Protein AF-A0A9D9KZ74-F1 (afdb_monomer_lite)

Sequence (166 aa):
MYVDGLGNIGAGKYTPAQKIPKTVAETMAKQSEILAQSRLTYDEKRGIIETEMIGRSVGAKAKNYDVLNPKTRELVHLVEGSRIEKPKNSIMAGKGRERQIDCLDWLVDKYGGTPSEWQKVKGFGYVLDEYGEERRVELHWYENPEVGKVEMKIKERNGEIYIDDD

Structure (mmCIF, N/CA/C/O backbone):
data_AF-A0A9D9KZ74-F1
#
_entry.id   AF-A0A9D9KZ74-F1
#
loop_
_atom_site.group_PDB
_atom_site.id
_atom_site.type_symbol
_atom_site.label_atom_id
_atom_site.label_alt_id
_atom_site.label_comp_id
_atom_site.label_asym_id
_atom_site.label_entity_id
_atom_site.label_seq_id
_atom_site.pdbx_PDB_ins_code
_atom_site.Cartn_x
_atom_site.Cartn_y
_atom_site.Cartn_z
_atom_site.occupancy
_atom_site.B_iso_or_equiv
_atom_site.auth_seq_id
_atom_site.auth_comp_id
_atom_site.auth_asym_id
_atom_site.auth_atom_id
_atom_site.pdbx_PDB_model_num
ATOM 1 N N . MET A 1 1 ? 84.831 57.732 -1.399 1.00 40.25 1 MET A N 1
ATOM 2 C CA . MET A 1 1 ? 83.685 58.584 -1.768 1.00 40.25 1 MET A CA 1
ATOM 3 C C . MET A 1 1 ? 82.441 57.853 -1.281 1.00 40.25 1 MET A C 1
ATOM 5 O O . MET A 1 1 ? 82.248 56.714 -1.682 1.00 40.25 1 MET A O 1
ATOM 9 N N . TYR A 1 2 ? 81.721 58.431 -0.317 1.00 40.44 2 TYR A N 1
ATOM 10 C CA . TYR A 1 2 ? 80.382 57.989 0.098 1.00 40.44 2 TYR A CA 1
ATOM 11 C C . TYR A 1 2 ? 79.406 58.159 -1.078 1.00 40.44 2 TYR A C 1
ATOM 13 O O . TYR A 1 2 ? 79.554 59.150 -1.790 1.00 40.44 2 TYR A O 1
ATOM 21 N N . VAL A 1 3 ? 78.463 57.229 -1.289 1.00 42.97 3 VAL A N 1
ATOM 22 C CA . VAL A 1 3 ? 77.016 57.373 -0.980 1.00 42.97 3 VAL A CA 1
ATOM 23 C C . VAL A 1 3 ? 76.212 56.141 -1.448 1.00 42.97 3 VAL A C 1
ATOM 25 O O . VAL A 1 3 ? 76.271 55.737 -2.603 1.00 42.97 3 VAL A O 1
ATOM 28 N N . ASP A 1 4 ? 75.521 55.532 -0.485 1.00 42.38 4 ASP A N 1
ATOM 29 C CA . ASP A 1 4 ? 74.102 55.149 -0.412 1.00 42.38 4 ASP A CA 1
ATOM 30 C C . ASP A 1 4 ? 73.342 54.586 -1.629 1.00 42.38 4 ASP A C 1
ATOM 32 O O . ASP A 1 4 ? 73.152 55.229 -2.658 1.00 42.38 4 ASP A O 1
ATOM 36 N N . GLY A 1 5 ? 72.735 53.416 -1.400 1.00 39.69 5 GLY A N 1
ATOM 37 C CA . GLY A 1 5 ? 71.664 52.842 -2.213 1.00 39.69 5 GLY A CA 1
ATOM 38 C C . GLY A 1 5 ? 70.900 51.766 -1.438 1.00 39.69 5 GLY A C 1
ATOM 39 O O . GLY A 1 5 ? 71.131 50.575 -1.622 1.00 39.69 5 GLY A O 1
ATOM 40 N N . LEU A 1 6 ? 70.014 52.192 -0.533 1.00 44.25 6 LEU A N 1
ATOM 41 C CA . LEU A 1 6 ? 69.058 51.332 0.167 1.00 44.25 6 LEU A CA 1
ATOM 42 C C . LEU A 1 6 ? 67.946 50.873 -0.790 1.00 44.25 6 LEU A C 1
ATOM 44 O O . LEU A 1 6 ? 67.210 51.693 -1.330 1.00 44.25 6 LEU A O 1
ATOM 48 N N . GLY A 1 7 ? 67.763 49.559 -0.907 1.00 34.88 7 GLY A N 1
ATOM 49 C CA . GLY A 1 7 ? 66.567 48.924 -1.463 1.00 34.88 7 GLY A CA 1
ATOM 50 C C . GLY A 1 7 ? 66.221 47.704 -0.619 1.00 34.88 7 GLY A C 1
ATOM 51 O O . GLY A 1 7 ? 66.666 46.598 -0.908 1.00 34.88 7 GLY A O 1
ATOM 52 N N . ASN A 1 8 ? 65.517 47.931 0.490 1.00 43.69 8 ASN A N 1
ATOM 53 C CA . ASN A 1 8 ? 65.221 46.914 1.492 1.00 43.69 8 ASN A CA 1
ATOM 54 C C . ASN A 1 8 ? 64.173 45.907 0.981 1.00 43.69 8 ASN A C 1
ATOM 56 O O . ASN A 1 8 ? 63.158 46.259 0.383 1.00 43.69 8 ASN A O 1
ATOM 60 N N . ILE A 1 9 ? 64.462 44.643 1.253 1.00 44.38 9 ILE A N 1
ATOM 61 C CA . ILE A 1 9 ? 63.765 43.421 0.861 1.00 44.38 9 ILE A CA 1
ATOM 62 C C . ILE A 1 9 ? 62.427 43.263 1.602 1.00 44.38 9 ILE A C 1
ATOM 64 O O . ILE A 1 9 ? 62.359 42.764 2.722 1.00 44.38 9 ILE A O 1
ATOM 68 N N . GLY A 1 10 ? 61.325 43.640 0.957 1.00 40.78 10 GLY A N 1
ATOM 69 C CA . GLY A 1 10 ? 59.976 43.297 1.411 1.00 40.78 10 GLY A CA 1
ATOM 70 C C . GLY A 1 10 ? 59.597 41.867 1.021 1.00 40.78 10 GLY A C 1
ATOM 71 O O . GLY A 1 10 ? 58.842 41.669 0.074 1.00 40.78 10 GLY A O 1
ATOM 72 N N . ALA A 1 11 ? 60.104 40.857 1.733 1.00 46.00 11 ALA A N 1
ATOM 73 C CA . ALA A 1 11 ? 59.635 39.477 1.599 1.00 46.00 11 ALA A CA 1
ATOM 74 C C . ALA A 1 11 ? 58.250 39.324 2.255 1.00 46.00 11 ALA A C 1
ATOM 76 O O . ALA A 1 11 ? 58.117 38.859 3.389 1.00 46.00 11 ALA A O 1
ATOM 77 N N . GLY A 1 12 ? 57.200 39.733 1.541 1.00 42.28 12 GLY A N 1
ATOM 78 C CA . GLY A 1 12 ? 55.828 39.372 1.877 1.00 42.28 12 GLY A CA 1
ATOM 79 C C . GLY A 1 12 ? 55.672 37.856 1.779 1.00 42.28 12 GLY A C 1
ATOM 80 O O . GLY A 1 12 ? 55.642 37.299 0.685 1.00 42.28 12 GLY A O 1
ATOM 81 N N . LYS A 1 13 ? 55.603 37.171 2.925 1.00 48.44 13 LYS A N 1
ATOM 82 C CA . LYS A 1 13 ? 55.282 35.742 2.989 1.00 48.44 13 LYS A CA 1
ATOM 83 C C . LYS A 1 13 ? 53.843 35.550 2.519 1.00 48.44 13 LYS A C 1
ATOM 85 O O . LYS A 1 13 ? 52.906 35.676 3.303 1.00 48.44 13 LYS A O 1
ATOM 90 N N . TYR A 1 14 ? 53.669 35.242 1.239 1.00 40.41 14 TYR A N 1
ATOM 91 C CA . TYR A 1 14 ? 52.427 34.675 0.738 1.00 40.41 14 TYR A CA 1
ATOM 92 C C . TYR A 1 14 ? 52.256 33.313 1.421 1.00 40.41 14 TYR A C 1
ATOM 94 O O . TYR A 1 14 ? 52.985 32.367 1.128 1.00 40.41 14 TYR A O 1
ATOM 102 N N . THR A 1 15 ? 51.348 33.220 2.390 1.00 48.94 15 THR A N 1
ATOM 103 C CA . THR A 1 15 ? 50.860 31.930 2.878 1.00 48.94 15 THR A CA 1
ATOM 104 C C . THR A 1 15 ? 49.620 31.612 2.054 1.00 48.94 15 THR A C 1
ATOM 106 O O . THR A 1 15 ? 48.593 32.267 2.234 1.00 48.94 15 THR A O 1
ATOM 109 N N . PRO A 1 16 ? 49.671 30.667 1.098 1.00 44.41 16 PRO A N 1
ATOM 110 C CA . PRO A 1 16 ? 48.438 30.203 0.498 1.00 44.41 16 PRO A CA 1
ATOM 111 C C . PRO A 1 16 ? 47.661 29.506 1.613 1.00 44.41 16 PRO A C 1
ATOM 113 O O . PRO A 1 16 ? 48.159 28.551 2.210 1.00 44.41 16 PRO A O 1
ATOM 116 N N . ALA A 1 17 ? 46.464 30.007 1.924 1.00 47.94 17 ALA A N 1
ATOM 117 C CA . ALA A 1 17 ? 45.515 29.285 2.754 1.00 47.94 17 ALA A CA 1
ATOM 118 C C . ALA A 1 17 ? 45.325 27.906 2.114 1.00 47.94 17 ALA A C 1
ATOM 120 O O . ALA A 1 17 ? 44.705 27.778 1.056 1.00 47.94 17 ALA A O 1
ATOM 121 N N . GLN A 1 18 ? 45.939 26.884 2.710 1.00 44.72 18 GLN A N 1
ATOM 122 C CA . GLN A 1 18 ? 45.782 25.507 2.280 1.00 44.72 18 GLN A CA 1
ATOM 123 C C . GLN A 1 18 ? 44.298 25.184 2.437 1.00 44.72 18 GLN A C 1
ATOM 125 O O . GLN A 1 18 ? 43.803 25.028 3.552 1.00 44.72 18 GLN A O 1
ATOM 130 N N . LYS A 1 19 ? 43.557 25.126 1.325 1.00 57.34 19 LYS A N 1
ATOM 131 C CA . LYS A 1 19 ? 42.252 24.466 1.316 1.00 57.34 19 LYS A CA 1
ATOM 132 C C . LYS A 1 19 ? 42.525 23.011 1.673 1.00 57.34 19 LYS A C 1
ATOM 134 O O . LYS A 1 19 ? 42.969 22.244 0.826 1.00 57.34 19 LYS A O 1
ATOM 139 N N . ILE A 1 20 ? 42.312 22.671 2.940 1.00 50.72 20 ILE A N 1
ATOM 140 C CA . ILE A 1 20 ? 42.375 21.300 3.433 1.00 50.72 20 ILE A CA 1
ATOM 141 C C . ILE A 1 20 ? 41.400 20.486 2.567 1.00 50.72 20 ILE A C 1
ATOM 143 O O . ILE A 1 20 ? 40.214 20.840 2.515 1.00 50.72 20 ILE A O 1
ATOM 147 N N . PRO A 1 21 ? 41.856 19.457 1.830 1.00 53.81 21 PRO A N 1
ATOM 148 C CA . PRO A 1 21 ? 40.940 18.593 1.108 1.00 53.81 21 PRO A CA 1
ATOM 149 C C . PRO A 1 21 ? 40.074 17.882 2.147 1.00 53.81 21 PRO A C 1
ATOM 151 O O . PRO A 1 21 ? 40.595 17.222 3.045 1.00 53.81 21 PRO A O 1
ATOM 154 N N . LYS A 1 22 ? 38.751 18.053 2.048 1.00 61.53 22 LYS A N 1
ATOM 155 C CA . LYS A 1 22 ? 37.804 17.281 2.859 1.00 61.53 22 LYS A CA 1
ATOM 156 C C . LYS A 1 22 ? 38.122 15.805 2.645 1.00 61.53 22 LYS A C 1
ATOM 158 O O . LYS A 1 22 ? 38.277 15.367 1.504 1.00 61.53 22 LYS A O 1
ATOM 163 N N . THR A 1 23 ? 38.239 15.053 3.728 1.00 75.50 23 THR A N 1
ATOM 164 C CA . THR A 1 23 ? 38.461 13.610 3.652 1.00 75.50 23 THR A CA 1
ATOM 165 C C . THR A 1 23 ? 37.293 12.943 2.914 1.00 75.50 23 THR A C 1
ATOM 167 O O . THR A 1 23 ? 36.182 13.483 2.836 1.00 75.50 23 THR A O 1
ATOM 170 N N . VAL A 1 24 ? 37.524 11.756 2.348 1.00 72.50 24 VAL A N 1
ATOM 171 C CA . VAL A 1 24 ? 36.474 10.996 1.644 1.00 72.50 24 VAL A CA 1
ATOM 172 C C . VAL A 1 24 ? 35.243 10.770 2.531 1.00 72.50 24 VAL A C 1
ATOM 174 O O . VAL A 1 24 ? 34.119 10.935 2.066 1.00 72.50 24 VAL A O 1
ATOM 177 N N . ALA A 1 25 ? 35.446 10.525 3.829 1.00 68.50 25 ALA A N 1
ATOM 178 C CA . ALA A 1 25 ? 34.373 10.349 4.804 1.00 68.50 25 ALA A CA 1
ATOM 179 C C . ALA A 1 25 ? 33.535 11.626 5.000 1.00 68.50 25 ALA A C 1
ATOM 181 O O . ALA A 1 25 ? 32.308 11.569 4.975 1.00 68.50 25 ALA A O 1
ATOM 182 N N . GLU A 1 26 ? 34.173 12.793 5.121 1.00 73.00 26 GLU A N 1
ATOM 183 C CA . GLU A 1 26 ? 33.473 14.082 5.248 1.00 73.00 26 GLU A CA 1
ATOM 184 C C . GLU A 1 26 ? 32.706 14.459 3.977 1.00 73.00 26 GLU A C 1
ATOM 186 O O . GLU A 1 26 ? 31.688 15.152 4.035 1.00 73.00 26 GLU A O 1
ATOM 191 N N . THR A 1 27 ? 33.196 14.020 2.817 1.00 73.12 27 THR A N 1
ATOM 192 C CA . THR A 1 27 ? 32.527 14.245 1.532 1.00 73.12 27 THR A CA 1
ATOM 193 C C . THR A 1 27 ? 31.299 13.347 1.398 1.00 73.12 27 THR A C 1
ATOM 195 O O . THR A 1 27 ? 30.231 13.840 1.042 1.00 73.12 27 THR A O 1
ATOM 198 N N . MET A 1 28 ? 31.411 12.067 1.770 1.00 69.88 28 MET A N 1
ATOM 199 C CA . MET A 1 28 ? 30.282 11.130 1.793 1.00 69.88 28 MET A CA 1
ATOM 200 C C . MET A 1 28 ? 29.207 11.542 2.803 1.00 69.88 28 MET A C 1
ATOM 202 O O . MET A 1 28 ? 28.026 11.480 2.477 1.00 69.88 28 MET A O 1
ATOM 206 N N . ALA A 1 29 ? 29.599 12.014 3.992 1.00 77.94 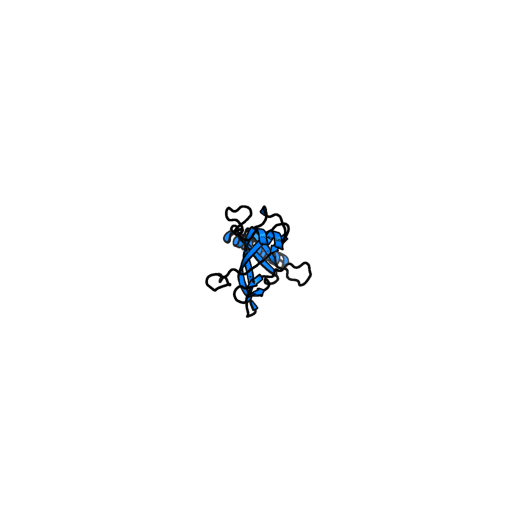29 ALA A N 1
ATOM 207 C CA . ALA A 1 29 ? 28.663 12.522 4.996 1.00 77.94 29 ALA A CA 1
ATOM 208 C C . ALA A 1 29 ? 27.910 13.767 4.499 1.00 77.94 29 ALA A C 1
ATOM 210 O O . ALA A 1 29 ? 26.694 13.856 4.621 1.00 77.94 29 ALA A O 1
ATOM 211 N N . LYS A 1 30 ? 28.604 14.704 3.842 1.00 76.31 30 LYS A N 1
ATOM 212 C CA . LYS A 1 30 ? 27.942 15.864 3.222 1.00 76.31 30 LYS A CA 1
ATOM 213 C C . LYS A 1 30 ? 27.010 15.454 2.088 1.00 76.31 30 LYS A C 1
ATOM 215 O O . LYS A 1 30 ? 25.939 16.030 1.945 1.00 76.31 30 LYS A O 1
ATOM 220 N N . GLN A 1 31 ? 27.396 14.466 1.285 1.00 74.38 31 GLN A N 1
ATOM 221 C CA . GLN A 1 31 ? 26.541 13.953 0.220 1.00 74.38 31 GLN A CA 1
ATOM 222 C C . GLN A 1 31 ? 25.290 13.265 0.781 1.00 74.38 31 GLN A C 1
ATOM 224 O O . GLN A 1 31 ? 24.201 13.493 0.260 1.00 74.38 31 GLN A O 1
ATOM 229 N N . SER A 1 32 ? 25.411 12.473 1.850 1.00 70.12 32 SER A N 1
ATOM 230 C CA . SER A 1 32 ? 24.257 11.838 2.493 1.00 70.12 32 SER A CA 1
ATOM 231 C C . SER A 1 32 ? 23.337 12.856 3.170 1.00 70.12 32 SER A C 1
ATOM 233 O O . SER A 1 32 ? 22.120 12.727 3.055 1.00 70.12 32 SER A O 1
ATOM 235 N N . GLU A 1 33 ? 23.886 13.903 3.793 1.00 76.00 33 GLU A N 1
ATOM 236 C CA . GLU A 1 33 ? 23.117 15.029 4.341 1.00 76.00 33 GLU A CA 1
ATOM 237 C C . GLU A 1 33 ? 22.354 15.788 3.248 1.00 76.00 33 GLU A C 1
ATOM 239 O O . GLU A 1 33 ? 21.160 16.042 3.399 1.00 76.00 33 GLU A O 1
ATOM 244 N N . ILE A 1 34 ? 23.007 16.104 2.124 1.00 72.75 34 ILE A N 1
ATOM 245 C CA . ILE A 1 34 ? 22.367 16.768 0.977 1.00 72.75 34 ILE A CA 1
ATOM 246 C C . ILE A 1 34 ? 21.252 15.890 0.404 1.00 72.75 34 ILE A C 1
ATOM 248 O O . ILE A 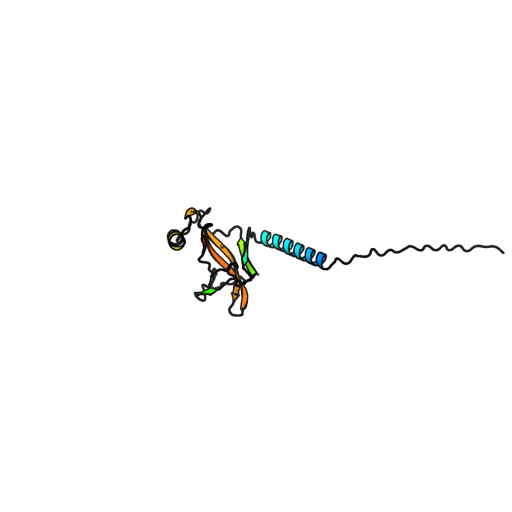1 34 ? 20.160 16.387 0.136 1.00 72.75 34 ILE A O 1
ATOM 252 N N . LEU A 1 35 ? 21.490 14.583 0.254 1.00 71.94 35 LEU A N 1
ATOM 253 C CA . LEU A 1 35 ? 20.466 13.643 -0.202 1.00 71.94 35 LEU A CA 1
ATOM 254 C C . LEU A 1 35 ? 19.284 13.599 0.775 1.00 71.94 35 LEU A C 1
ATOM 256 O O . LEU A 1 35 ? 18.141 13.695 0.335 1.00 71.94 35 LEU A O 1
ATOM 260 N N . ALA A 1 36 ? 19.533 13.548 2.085 1.00 69.56 36 ALA A N 1
ATOM 261 C CA . ALA A 1 36 ? 18.483 13.582 3.100 1.00 69.56 36 ALA A CA 1
ATOM 262 C C . ALA A 1 36 ? 17.678 14.896 3.071 1.00 69.56 36 ALA A C 1
ATOM 264 O O . ALA A 1 36 ? 16.451 14.852 3.097 1.00 69.56 36 ALA A O 1
ATOM 265 N N . GLN A 1 37 ? 18.332 16.055 2.944 1.00 63.22 37 GLN A N 1
ATOM 266 C CA . GLN A 1 37 ? 17.660 17.359 2.834 1.00 63.22 37 GLN A CA 1
ATOM 267 C C . GLN A 1 37 ? 16.859 17.492 1.532 1.00 63.22 37 GLN A C 1
ATOM 269 O O . GLN A 1 37 ? 15.705 17.923 1.544 1.00 63.22 37 GLN A O 1
ATOM 274 N N . SER A 1 38 ? 17.433 17.073 0.402 1.00 67.44 38 SER A N 1
ATOM 275 C CA . SER A 1 38 ? 16.728 17.044 -0.887 1.00 67.44 38 SER A CA 1
ATOM 276 C C . SER A 1 38 ? 15.501 16.127 -0.843 1.00 67.44 38 SER A C 1
ATOM 278 O O . SER A 1 38 ? 14.486 16.404 -1.474 1.00 67.44 38 SER A O 1
ATOM 280 N N . ARG A 1 39 ? 15.563 15.066 -0.034 1.00 63.62 39 ARG A N 1
ATOM 281 C CA . ARG A 1 39 ? 14.470 14.121 0.153 1.00 63.62 39 ARG A CA 1
ATOM 282 C C . ARG A 1 39 ? 13.374 14.659 1.060 1.00 63.62 39 ARG A C 1
ATOM 284 O O . ARG A 1 39 ? 12.217 14.590 0.676 1.00 63.62 39 ARG A O 1
ATOM 291 N N . LEU A 1 40 ? 13.727 15.250 2.202 1.00 61.91 40 LEU A N 1
ATOM 292 C CA . LEU A 1 40 ? 12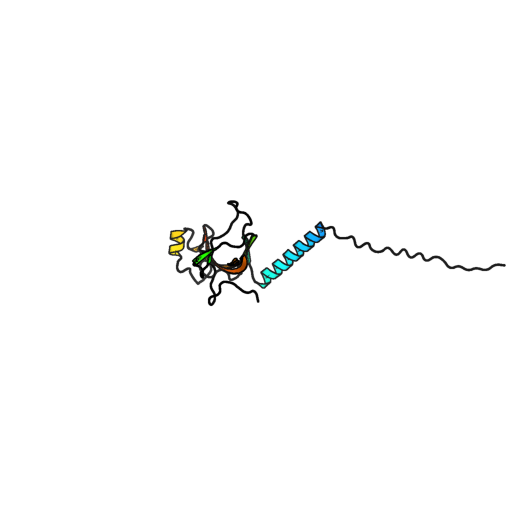.757 15.922 3.073 1.00 61.91 40 LEU A CA 1
ATOM 293 C C . LEU A 1 40 ? 12.000 17.003 2.295 1.00 61.91 40 LEU A C 1
ATOM 295 O O . LEU A 1 40 ? 10.776 17.030 2.316 1.00 61.91 40 LEU A O 1
ATOM 299 N N . THR A 1 41 ? 12.712 17.803 1.499 1.00 62.34 41 THR A N 1
ATOM 300 C CA . THR A 1 41 ? 12.079 18.819 0.645 1.00 62.34 41 THR A CA 1
ATOM 301 C C . THR A 1 41 ? 11.224 18.225 -0.485 1.00 62.34 41 THR A C 1
ATOM 303 O O . THR A 1 41 ? 10.259 18.858 -0.910 1.00 62.34 41 THR A O 1
ATOM 306 N N . TYR A 1 42 ? 11.527 17.020 -0.980 1.00 63.84 42 TYR A N 1
ATOM 307 C CA . TYR A 1 42 ? 10.701 16.298 -1.957 1.00 63.84 42 TYR A CA 1
ATOM 308 C C . TYR A 1 42 ? 9.418 15.732 -1.329 1.00 63.84 42 TYR A C 1
ATOM 310 O O . TYR A 1 42 ? 8.328 15.921 -1.876 1.00 63.84 42 TYR A O 1
ATOM 318 N N . ASP A 1 43 ? 9.540 15.098 -0.162 1.00 64.31 43 ASP A N 1
ATOM 319 C CA . ASP A 1 43 ? 8.424 14.532 0.596 1.00 64.31 43 ASP A CA 1
ATOM 320 C C . ASP A 1 43 ? 7.470 15.642 1.069 1.00 64.31 43 ASP A C 1
ATOM 322 O O . ASP A 1 43 ? 6.256 15.517 0.905 1.00 64.31 43 ASP A O 1
ATOM 326 N N . GLU A 1 44 ? 7.999 16.780 1.534 1.00 63.41 44 GLU A N 1
ATOM 327 C CA . GLU A 1 44 ? 7.216 17.976 1.874 1.00 63.41 44 GLU A C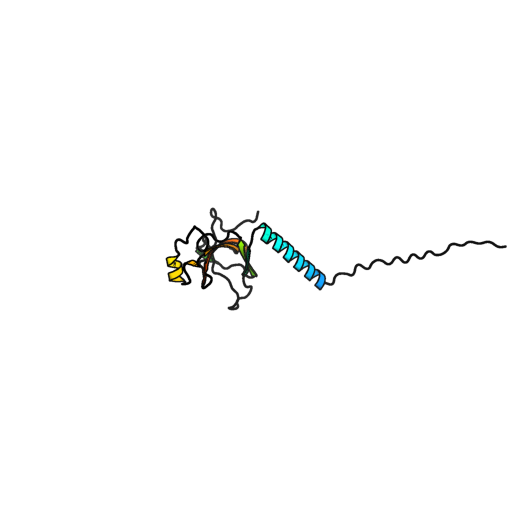A 1
ATOM 328 C C . GLU A 1 44 ? 6.460 18.534 0.660 1.00 63.41 44 GLU A C 1
ATOM 330 O O . GLU A 1 44 ? 5.258 18.797 0.752 1.00 63.41 44 GLU A O 1
ATOM 335 N N . LYS A 1 45 ? 7.122 18.664 -0.501 1.00 61.28 45 LYS A N 1
ATOM 336 C CA . LYS A 1 45 ? 6.493 19.158 -1.742 1.00 61.28 45 LYS A CA 1
ATOM 337 C C . LYS A 1 45 ? 5.370 18.249 -2.241 1.00 61.28 45 LYS A C 1
ATOM 339 O O . LYS A 1 45 ? 4.375 18.754 -2.756 1.00 61.28 45 LYS A O 1
ATOM 344 N N . ARG A 1 46 ? 5.509 16.925 -2.099 1.00 61.75 46 ARG A N 1
ATOM 345 C CA . ARG A 1 46 ? 4.475 15.941 -2.480 1.00 61.75 46 ARG A CA 1
ATOM 346 C C . ARG A 1 46 ? 3.487 15.628 -1.347 1.00 61.75 46 ARG A C 1
ATOM 348 O O . ARG A 1 46 ? 2.537 14.873 -1.559 1.00 61.75 46 ARG A O 1
ATOM 355 N N . GLY A 1 47 ? 3.671 16.217 -0.163 1.00 71.44 47 GLY A N 1
ATOM 356 C CA . GLY A 1 47 ? 2.834 15.986 1.013 1.00 71.44 47 GLY A CA 1
ATOM 357 C C . GLY A 1 47 ? 2.865 14.535 1.506 1.00 71.44 47 GLY A C 1
ATOM 358 O O . GLY A 1 47 ? 1.832 14.029 1.949 1.00 71.44 47 GLY A O 1
ATOM 359 N N . ILE A 1 48 ? 4.004 13.851 1.384 1.00 75.81 48 ILE A N 1
ATOM 360 C CA . ILE A 1 48 ? 4.230 12.484 1.874 1.00 75.81 48 ILE A CA 1
ATOM 361 C C . ILE A 1 48 ? 4.411 12.531 3.393 1.00 75.81 48 ILE A C 1
ATOM 363 O O . ILE A 1 48 ? 5.194 13.327 3.900 1.00 75.81 48 ILE A O 1
ATOM 367 N N . ILE A 1 49 ? 3.657 11.704 4.125 1.00 76.62 49 ILE A N 1
ATOM 368 C CA . ILE A 1 49 ? 3.668 11.695 5.601 1.00 76.62 49 ILE A CA 1
ATOM 369 C C . ILE A 1 49 ? 4.276 10.423 6.190 1.00 76.62 49 ILE A C 1
ATOM 371 O O . ILE A 1 49 ? 4.682 10.418 7.347 1.00 76.62 49 ILE A O 1
ATOM 375 N N . GLU A 1 50 ? 4.326 9.345 5.412 1.00 79.69 50 GLU A N 1
ATOM 376 C CA . GLU A 1 50 ? 4.841 8.057 5.856 1.00 79.69 50 GLU A CA 1
ATOM 377 C C . GLU A 1 50 ? 5.501 7.346 4.671 1.00 79.69 50 GLU A C 1
ATOM 379 O O . GLU A 1 50 ? 4.967 7.324 3.557 1.00 79.69 50 GLU A O 1
ATOM 384 N N . THR A 1 51 ? 6.682 6.778 4.913 1.00 82.88 51 THR A N 1
ATOM 385 C CA . THR A 1 51 ? 7.418 5.977 3.932 1.00 82.88 51 THR A CA 1
ATOM 386 C C . THR A 1 51 ? 7.806 4.643 4.547 1.00 82.88 51 THR A C 1
ATOM 388 O O . THR A 1 51 ? 8.483 4.618 5.576 1.00 82.88 51 THR A O 1
ATOM 391 N N . GLU A 1 52 ? 7.435 3.544 3.898 1.00 86.56 52 GLU A N 1
ATOM 392 C CA . GLU A 1 52 ? 7.793 2.187 4.315 1.00 86.56 52 GLU A CA 1
ATOM 393 C C . GLU A 1 52 ? 8.836 1.609 3.355 1.00 86.56 52 GLU A C 1
ATOM 395 O O . GLU A 1 52 ? 8.604 1.576 2.151 1.00 86.56 52 GLU A O 1
ATOM 400 N N . MET A 1 53 ? 9.985 1.162 3.869 1.00 87.31 53 MET A N 1
ATOM 401 C CA . MET A 1 53 ? 11.035 0.543 3.050 1.00 87.31 53 MET A CA 1
ATOM 402 C C . MET A 1 53 ? 10.694 -0.913 2.729 1.00 87.31 53 MET A C 1
ATOM 404 O O . MET A 1 53 ? 10.378 -1.688 3.632 1.00 87.31 53 MET A O 1
ATOM 408 N N . ILE A 1 54 ? 10.845 -1.295 1.463 1.00 86.19 54 ILE A N 1
ATOM 409 C CA . ILE A 1 54 ? 10.718 -2.684 1.021 1.00 86.19 54 ILE A CA 1
ATOM 410 C C . ILE A 1 54 ? 12.054 -3.394 1.228 1.00 86.19 54 ILE A C 1
ATOM 412 O O . ILE A 1 54 ? 13.118 -2.856 0.911 1.00 86.19 54 ILE A O 1
ATOM 416 N N . GLY A 1 55 ? 12.013 -4.591 1.814 1.00 80.31 55 GLY A N 1
ATOM 417 C CA . GLY A 1 55 ? 13.221 -5.354 2.128 1.00 80.31 55 GLY A CA 1
ATOM 418 C C . GLY A 1 55 ? 14.066 -5.664 0.884 1.00 80.31 55 GLY A C 1
ATOM 419 O O . GLY A 1 55 ? 13.534 -5.817 -0.208 1.00 80.31 55 GLY A O 1
ATOM 420 N N . ARG A 1 56 ? 15.392 -5.754 1.059 1.00 71.75 56 ARG A N 1
ATOM 421 C CA . ARG A 1 56 ? 16.375 -6.154 0.023 1.00 71.75 56 ARG A CA 1
ATOM 422 C C . ARG A 1 56 ? 16.812 -7.623 0.123 1.00 71.75 56 ARG A C 1
ATOM 424 O O . ARG A 1 56 ? 17.899 -7.976 -0.316 1.00 71.75 56 ARG A O 1
ATOM 431 N N . SER A 1 57 ? 16.089 -8.439 0.887 1.00 62.97 57 SER A N 1
ATOM 432 C CA . SER A 1 57 ? 16.556 -9.766 1.295 1.00 62.97 57 SER A CA 1
ATOM 433 C C . SER A 1 57 ? 15.440 -10.787 1.159 1.00 62.97 57 SER A C 1
ATOM 435 O O . SER A 1 57 ? 14.286 -10.469 1.391 1.00 62.97 57 SER A O 1
ATOM 437 N N . VAL A 1 58 ? 15.804 -12.033 0.870 1.00 55.25 58 VAL A N 1
ATOM 438 C CA . VAL A 1 58 ? 14.897 -13.194 0.864 1.00 55.25 58 VAL A CA 1
ATOM 439 C C . VAL A 1 58 ? 14.687 -13.807 2.258 1.00 55.25 58 VAL A C 1
ATOM 441 O O . VAL A 1 58 ? 14.022 -14.828 2.408 1.00 55.25 58 VAL A O 1
ATOM 444 N N . GLY A 1 59 ? 15.296 -13.238 3.304 1.00 53.97 59 GLY A N 1
ATOM 445 C CA . GLY A 1 59 ? 15.127 -13.729 4.671 1.00 53.97 59 GLY A CA 1
ATOM 446 C C . GLY A 1 59 ? 13.717 -13.458 5.199 1.00 53.97 59 GLY A C 1
ATOM 447 O O . GLY A 1 59 ? 13.154 -12.406 4.928 1.00 53.97 59 GLY A O 1
ATOM 448 N N . ALA A 1 60 ? 13.187 -14.340 6.053 1.00 53.81 60 ALA A N 1
ATOM 449 C CA . ALA A 1 60 ? 11.826 -14.269 6.618 1.00 53.81 60 ALA A CA 1
ATOM 450 C C . ALA A 1 60 ? 11.449 -12.949 7.341 1.00 53.81 60 ALA A C 1
ATOM 452 O O . ALA A 1 60 ? 10.304 -12.766 7.742 1.00 53.81 60 ALA A O 1
ATOM 453 N N . LYS A 1 61 ? 12.407 -12.035 7.551 1.00 57.19 61 LYS A N 1
ATOM 454 C CA . LYS A 1 61 ? 12.196 -10.704 8.144 1.00 57.19 61 LYS A CA 1
ATOM 455 C C . LYS A 1 61 ? 12.054 -9.579 7.115 1.00 57.19 61 LYS A C 1
ATOM 457 O O . LYS A 1 61 ? 11.692 -8.467 7.497 1.00 57.19 61 LYS A O 1
ATOM 462 N N . ALA A 1 62 ? 12.377 -9.822 5.850 1.00 65.00 62 ALA A N 1
ATOM 463 C CA . ALA A 1 62 ? 12.194 -8.841 4.797 1.00 65.00 62 ALA A CA 1
ATOM 464 C C . ALA A 1 62 ? 10.716 -8.788 4.408 1.00 65.00 62 ALA A C 1
ATOM 466 O O . ALA A 1 62 ? 10.133 -9.787 3.999 1.00 65.00 62 ALA A O 1
ATOM 467 N N . LYS A 1 63 ? 10.103 -7.616 4.581 1.00 76.75 63 LYS A N 1
ATOM 468 C CA . LYS A 1 63 ? 8.707 -7.395 4.211 1.00 76.75 63 LYS A CA 1
ATOM 469 C C . LYS A 1 63 ? 8.627 -7.030 2.732 1.00 76.75 63 LYS A C 1
ATOM 471 O O . LYS A 1 63 ? 9.260 -6.061 2.305 1.00 76.75 63 LYS A O 1
ATOM 476 N N . ASN A 1 64 ? 7.844 -7.801 1.989 1.00 86.19 64 ASN A N 1
ATOM 477 C CA . ASN A 1 64 ? 7.345 -7.466 0.661 1.00 86.19 64 ASN A CA 1
ATOM 478 C C . ASN A 1 64 ? 5.875 -7.910 0.576 1.00 86.19 64 ASN A C 1
ATOM 480 O O . ASN A 1 64 ? 5.424 -8.709 1.400 1.00 86.19 64 ASN A O 1
ATOM 484 N N . TYR A 1 65 ? 5.129 -7.352 -0.370 1.00 88.19 65 TYR A N 1
ATOM 485 C CA . TYR A 1 65 ? 3.686 -7.529 -0.489 1.00 88.19 65 TYR A CA 1
ATOM 486 C C . TYR A 1 65 ? 3.332 -8.166 -1.831 1.00 88.19 65 TYR A C 1
ATOM 488 O O . TYR A 1 65 ? 3.916 -7.825 -2.861 1.00 88.19 65 TYR A O 1
ATOM 496 N N . ASP A 1 66 ? 2.337 -9.051 -1.814 1.00 91.69 66 ASP A N 1
ATOM 497 C CA . ASP A 1 66 ? 1.653 -9.499 -3.024 1.00 91.69 66 ASP A CA 1
ATOM 498 C C . ASP A 1 66 ? 0.753 -8.370 -3.522 1.00 91.69 66 ASP A C 1
ATOM 500 O O . ASP A 1 66 ? -0.157 -7.923 -2.817 1.00 91.69 66 ASP A O 1
ATOM 504 N N . VAL A 1 67 ? 1.017 -7.893 -4.735 1.00 93.69 67 VAL A N 1
ATOM 505 C CA . VAL A 1 67 ? 0.282 -6.798 -5.362 1.00 93.69 67 VAL A CA 1
ATOM 506 C C . VAL A 1 67 ? -0.431 -7.322 -6.598 1.00 93.69 67 VAL A C 1
ATOM 508 O O . VAL A 1 67 ? 0.201 -7.766 -7.551 1.00 93.69 67 VAL A O 1
ATOM 511 N N . LEU A 1 68 ? -1.759 -7.234 -6.627 1.00 94.88 68 LEU A N 1
ATOM 512 C CA . LEU A 1 68 ? -2.525 -7.614 -7.812 1.00 94.88 68 LEU A CA 1
ATOM 513 C C . LEU A 1 68 ? -2.305 -6.609 -8.951 1.00 94.88 68 LEU A C 1
ATOM 515 O O . LEU A 1 68 ? -2.639 -5.425 -8.817 1.00 94.88 68 LEU A O 1
ATOM 519 N N . ASN A 1 69 ? -1.827 -7.099 -10.094 1.00 92.75 69 ASN A N 1
ATOM 520 C CA . ASN A 1 69 ? -1.829 -6.361 -11.349 1.00 92.75 69 ASN A CA 1
ATOM 521 C C . ASN A 1 69 ? -3.204 -6.522 -12.032 1.00 92.75 69 ASN A C 1
ATOM 523 O O . ASN A 1 69 ? -3.558 -7.625 -12.454 1.00 92.75 69 ASN A O 1
ATOM 527 N N . PRO A 1 70 ? -4.011 -5.453 -12.167 1.00 91.00 70 PRO A N 1
ATOM 528 C CA . PRO A 1 70 ? -5.354 -5.560 -12.731 1.00 91.00 70 PRO A CA 1
ATOM 529 C C . PRO A 1 70 ? -5.359 -5.911 -14.226 1.00 91.00 70 PRO A C 1
ATOM 531 O O . PRO A 1 70 ? -6.342 -6.489 -14.688 1.00 91.00 70 PRO A O 1
ATOM 534 N N . LYS A 1 71 ? -4.280 -5.607 -14.967 1.00 88.19 71 LYS A N 1
ATOM 535 C CA . LYS A 1 71 ? -4.180 -5.898 -16.404 1.00 88.19 71 LYS A CA 1
ATOM 536 C C . LYS A 1 71 ? -3.939 -7.378 -16.672 1.00 88.19 71 LYS A C 1
ATOM 538 O O . LYS A 1 71 ? -4.627 -7.966 -17.498 1.00 88.19 71 LYS A O 1
ATOM 543 N N . THR A 1 72 ? -2.973 -7.970 -15.972 1.00 89.06 72 THR A N 1
ATOM 544 C CA . THR A 1 72 ? -2.583 -9.374 -16.183 1.00 89.06 72 THR A CA 1
ATOM 545 C C . THR A 1 72 ? -3.346 -10.341 -15.282 1.00 89.06 72 THR A C 1
ATOM 547 O O . THR A 1 72 ? -3.404 -11.527 -15.577 1.00 89.06 72 THR A O 1
ATOM 550 N N . ARG A 1 73 ? -3.980 -9.838 -14.209 1.00 90.88 73 ARG A N 1
ATOM 551 C CA . ARG A 1 73 ? -4.602 -10.619 -13.119 1.00 90.88 73 ARG A CA 1
ATOM 552 C C . ARG A 1 73 ? -3.604 -11.446 -12.304 1.00 90.88 73 ARG A C 1
ATOM 554 O O . ARG A 1 73 ? -4.026 -12.287 -11.514 1.00 90.88 73 ARG A O 1
ATOM 561 N N . GLU A 1 74 ? -2.313 -11.187 -12.462 1.00 91.50 74 GLU A N 1
ATOM 562 C CA . GLU A 1 74 ? -1.241 -11.866 -11.740 1.00 91.50 74 GLU A CA 1
ATOM 563 C C . GLU A 1 74 ? -0.826 -11.077 -10.497 1.00 91.50 74 GLU A C 1
ATOM 565 O O . GLU A 1 74 ? -1.065 -9.869 -10.384 1.00 91.50 74 GLU A O 1
ATOM 570 N N . LEU A 1 75 ? -0.196 -11.778 -9.557 1.00 91.56 75 LEU A N 1
ATOM 571 C CA . LEU A 1 75 ? 0.448 -11.158 -8.408 1.00 91.56 75 LEU A CA 1
ATOM 572 C C . LEU A 1 75 ? 1.876 -10.770 -8.790 1.00 91.56 75 LEU A C 1
ATOM 574 O O . LEU A 1 75 ? 2.639 -11.596 -9.285 1.00 91.56 75 LEU A O 1
ATOM 578 N N . VAL A 1 76 ? 2.218 -9.511 -8.543 1.00 92.25 76 VAL A N 1
ATOM 579 C CA . VAL A 1 76 ? 3.574 -8.972 -8.663 1.00 92.25 76 VAL A CA 1
ATOM 580 C C . VAL A 1 76 ? 4.069 -8.530 -7.290 1.00 92.25 76 VAL A C 1
ATOM 582 O O . VAL A 1 76 ? 3.279 -8.337 -6.365 1.00 92.25 76 VAL A O 1
ATOM 585 N N . HIS A 1 77 ? 5.377 -8.337 -7.157 1.00 91.88 77 HIS A N 1
ATOM 586 C CA . HIS A 1 77 ? 5.982 -7.804 -5.940 1.00 91.88 77 HIS A CA 1
ATOM 587 C C . HIS A 1 77 ? 6.482 -6.380 -6.151 1.00 91.88 77 HIS A C 1
ATOM 589 O O . HIS A 1 77 ? 6.751 -5.949 -7.276 1.00 91.88 77 HIS A O 1
ATOM 595 N N . LEU A 1 78 ? 6.635 -5.652 -5.047 1.00 91.81 78 LEU A N 1
ATOM 596 C CA . LEU A 1 78 ? 7.309 -4.362 -5.079 1.00 91.81 78 LEU A CA 1
ATOM 597 C C . LEU A 1 78 ? 8.809 -4.567 -5.270 1.00 91.81 78 LEU A C 1
ATOM 599 O O . LEU A 1 78 ? 9.382 -5.538 -4.767 1.00 91.81 78 LEU A O 1
ATOM 603 N N . VAL A 1 79 ? 9.444 -3.622 -5.960 1.00 90.00 79 VAL A N 1
ATOM 604 C CA . VAL A 1 79 ? 10.891 -3.624 -6.191 1.00 90.00 79 VAL A CA 1
ATOM 605 C C . VAL A 1 79 ? 11.620 -3.668 -4.851 1.00 90.00 79 VAL A C 1
ATOM 607 O O . VAL A 1 79 ? 11.373 -2.853 -3.956 1.00 90.00 79 VAL A O 1
ATOM 610 N N . GLU A 1 80 ? 12.525 -4.625 -4.696 1.00 88.19 80 GLU A N 1
ATOM 611 C CA . GLU A 1 80 ? 13.296 -4.791 -3.470 1.00 88.19 80 GLU A CA 1
ATOM 612 C C . GLU A 1 80 ? 14.166 -3.564 -3.177 1.00 88.19 80 GLU A C 1
ATOM 614 O O . GLU A 1 80 ? 14.827 -3.004 -4.048 1.00 88.19 80 GLU A O 1
ATOM 619 N N . GLY A 1 81 ? 14.181 -3.113 -1.922 1.00 86.06 81 GLY A N 1
ATOM 620 C CA . GLY A 1 81 ? 14.903 -1.895 -1.548 1.00 86.06 81 GLY A CA 1
ATOM 621 C C . GLY A 1 81 ? 14.257 -0.587 -1.995 1.00 86.06 81 GLY A C 1
ATOM 622 O O . GLY A 1 81 ? 14.827 0.470 -1.705 1.00 86.06 81 GLY A O 1
ATOM 623 N N . SER A 1 82 ? 13.095 -0.648 -2.652 1.00 88.06 82 SER A N 1
ATOM 624 C CA . SER A 1 82 ? 12.244 0.511 -2.912 1.00 88.06 82 SER A CA 1
ATOM 625 C C . SER A 1 82 ? 11.446 0.896 -1.657 1.00 88.06 82 SER A C 1
ATOM 627 O O . SER A 1 82 ? 11.810 0.557 -0.525 1.00 88.06 82 SER A O 1
ATOM 629 N N . ARG A 1 83 ? 10.366 1.660 -1.835 1.00 88.56 83 ARG A N 1
ATOM 630 C CA . ARG A 1 83 ? 9.504 2.111 -0.745 1.00 88.56 83 ARG A CA 1
ATOM 631 C C . ARG A 1 83 ? 8.053 2.249 -1.180 1.00 88.56 83 ARG A C 1
ATOM 633 O O . ARG A 1 83 ? 7.787 2.535 -2.346 1.00 88.56 83 ARG A O 1
ATOM 640 N N . ILE A 1 84 ? 7.151 2.156 -0.211 1.00 91.44 84 ILE A N 1
ATOM 641 C CA . ILE A 1 84 ? 5.779 2.645 -0.332 1.00 91.44 84 ILE A CA 1
ATOM 642 C C . ILE A 1 84 ? 5.734 4.067 0.225 1.00 91.44 84 ILE A C 1
ATOM 644 O O . ILE A 1 84 ? 6.142 4.311 1.359 1.00 91.44 84 ILE A O 1
ATOM 648 N N . GLU A 1 85 ? 5.231 5.004 -0.569 1.00 91.88 85 GLU A N 1
ATOM 649 C CA . GLU A 1 85 ? 5.006 6.396 -0.189 1.00 91.88 85 GLU A CA 1
ATOM 650 C C . GLU A 1 85 ? 3.524 6.611 0.109 1.00 91.88 85 GLU A C 1
ATOM 652 O O . GLU A 1 85 ? 2.666 6.423 -0.760 1.00 91.88 85 GLU A O 1
ATOM 657 N N . LYS A 1 86 ? 3.210 7.042 1.330 1.00 90.88 86 LYS A N 1
ATOM 658 C CA . LYS A 1 86 ? 1.844 7.326 1.762 1.00 90.88 86 LYS A CA 1
ATOM 659 C C . LYS A 1 86 ? 1.645 8.845 1.883 1.00 90.88 86 LYS A C 1
ATOM 661 O O . LYS A 1 86 ? 2.184 9.472 2.801 1.00 90.88 86 LYS A O 1
ATOM 666 N N . PRO A 1 87 ? 0.887 9.472 0.963 1.00 87.69 87 PRO A N 1
ATOM 667 C CA . PRO A 1 87 ? 0.599 10.902 1.025 1.00 87.69 87 PRO A CA 1
ATOM 668 C C . PRO A 1 87 ? -0.354 11.246 2.177 1.00 87.69 87 PRO A C 1
ATOM 670 O O . PRO A 1 87 ? -1.074 10.391 2.698 1.00 87.69 87 PRO A O 1
ATOM 673 N N . LYS A 1 88 ? -0.429 12.527 2.549 1.00 84.06 88 LYS A N 1
ATOM 674 C CA . LYS A 1 88 ? -1.311 13.033 3.616 1.00 84.06 88 LYS A CA 1
ATOM 675 C C . LYS A 1 88 ? -2.787 12.689 3.392 1.00 84.06 88 LYS A C 1
ATOM 677 O O . LYS A 1 88 ? -3.523 12.443 4.340 1.00 84.06 88 LYS A O 1
ATOM 682 N N . ASN A 1 89 ? -3.227 12.648 2.135 1.00 85.12 89 ASN A N 1
ATOM 683 C CA . ASN A 1 89 ? -4.592 12.302 1.724 1.00 85.12 89 ASN A CA 1
ATOM 684 C C . ASN A 1 89 ? -4.737 10.825 1.298 1.00 85.12 89 ASN A C 1
ATOM 686 O O . ASN A 1 89 ? -5.552 10.502 0.429 1.00 85.12 89 ASN A O 1
ATOM 690 N N . SER A 1 90 ? -3.928 9.939 1.880 1.00 91.50 90 SER A N 1
ATOM 691 C CA . SER A 1 90 ? -3.881 8.507 1.563 1.00 91.50 90 SER A CA 1
ATOM 692 C C . SER A 1 90 ? -5.113 7.726 2.012 1.00 91.50 90 SER A C 1
ATOM 694 O O . SER A 1 90 ? -5.517 6.792 1.328 1.00 91.50 90 SER A O 1
ATOM 696 N N . ILE A 1 91 ? -5.745 8.091 3.128 1.00 94.44 91 ILE A N 1
ATOM 697 C CA . ILE A 1 91 ? -6.920 7.364 3.626 1.00 94.44 91 ILE A CA 1
ATOM 698 C C . ILE A 1 91 ? -8.120 7.698 2.735 1.00 94.44 91 ILE A C 1
ATOM 700 O O . ILE A 1 91 ? -8.580 8.839 2.675 1.00 94.44 91 ILE A O 1
ATOM 704 N N . MET A 1 92 ? -8.653 6.705 2.035 1.00 93.81 92 MET A N 1
ATOM 705 C CA . MET A 1 92 ? -9.803 6.845 1.141 1.00 93.81 92 MET A CA 1
ATOM 706 C C . MET A 1 92 ? -11.132 6.598 1.857 1.00 93.81 92 MET A C 1
ATOM 708 O O . MET A 1 92 ? -12.116 7.260 1.539 1.00 93.81 92 MET A O 1
ATOM 712 N N . ALA A 1 93 ? -11.157 5.659 2.806 1.00 96.00 93 ALA A N 1
ATOM 713 C CA . ALA A 1 93 ? -12.353 5.265 3.549 1.00 96.00 93 ALA A CA 1
ATOM 714 C C . ALA A 1 93 ? -11.997 4.590 4.886 1.00 96.00 93 ALA A C 1
ATOM 716 O O . ALA A 1 93 ? -10.868 4.125 5.053 1.00 96.00 93 ALA A O 1
ATOM 717 N N . GLY A 1 94 ? -12.967 4.490 5.795 1.00 95.69 94 GLY A N 1
ATOM 718 C CA . GLY A 1 94 ? -12.831 3.827 7.095 1.00 95.69 94 GLY A CA 1
ATOM 719 C C . GLY A 1 94 ? -12.502 4.802 8.224 1.00 95.69 94 GLY A C 1
ATOM 720 O O . GLY A 1 94 ? -12.996 5.933 8.234 1.00 95.69 94 GLY A O 1
ATOM 721 N N . LYS A 1 95 ? -11.672 4.374 9.182 1.00 94.31 95 LYS A N 1
ATOM 722 C CA . LYS A 1 95 ? -11.361 5.140 10.400 1.00 94.31 95 LYS A CA 1
ATOM 723 C C . LYS A 1 95 ? -11.022 6.608 10.115 1.00 94.31 95 LYS A C 1
ATOM 725 O O . LYS A 1 95 ? -10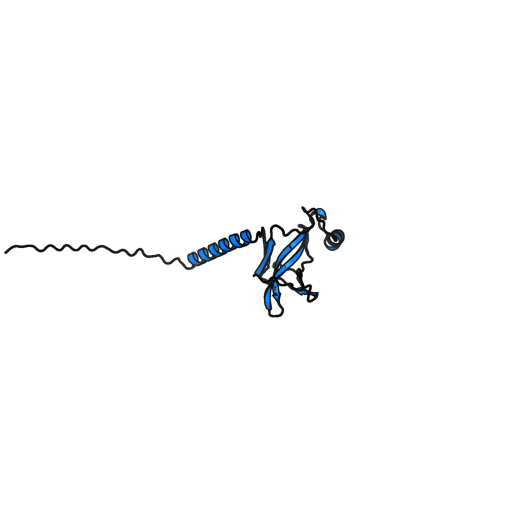.089 6.908 9.367 1.00 94.31 95 LYS A O 1
ATOM 730 N N . GLY A 1 96 ? -11.747 7.514 10.775 1.00 89.31 96 GLY A N 1
ATOM 731 C CA . GLY A 1 96 ? -11.535 8.963 10.686 1.00 89.31 96 GLY A CA 1
ATOM 732 C C . GLY A 1 96 ? -12.040 9.608 9.389 1.00 89.31 96 GLY A C 1
ATOM 733 O O . GLY A 1 96 ? -11.665 10.741 9.089 1.00 89.31 96 GLY A O 1
ATOM 734 N N . ARG A 1 97 ? -12.866 8.908 8.600 1.00 91.38 97 ARG A N 1
ATOM 735 C CA . ARG A 1 97 ? -13.505 9.424 7.381 1.00 91.38 97 ARG A CA 1
ATOM 736 C C . ARG A 1 97 ? -15.014 9.226 7.447 1.00 91.38 97 ARG A C 1
ATOM 738 O O . ARG A 1 97 ? -15.498 8.257 8.019 1.00 91.38 97 ARG A O 1
ATOM 745 N N . GLU A 1 98 ? -15.751 10.117 6.791 1.00 92.62 98 GLU A N 1
ATOM 746 C CA . GLU A 1 98 ? -17.197 9.955 6.594 1.00 92.62 98 GLU A CA 1
ATOM 747 C C . GLU A 1 98 ? -17.500 8.742 5.701 1.00 92.62 98 GLU A C 1
ATOM 749 O O . GLU A 1 98 ? -18.394 7.946 5.989 1.00 92.62 98 GLU A O 1
ATOM 754 N N . ARG A 1 99 ? -16.699 8.553 4.642 1.00 95.44 99 ARG A N 1
ATOM 755 C CA . ARG A 1 99 ? -16.800 7.403 3.740 1.00 95.44 99 ARG A CA 1
ATOM 756 C C . ARG A 1 99 ? -16.375 6.121 4.459 1.00 95.44 99 ARG A C 1
ATOM 758 O O . ARG A 1 99 ? -15.200 5.958 4.778 1.00 95.44 99 ARG A O 1
ATOM 765 N N . GLN A 1 100 ? -17.312 5.191 4.633 1.00 95.31 100 GLN A N 1
ATOM 766 C CA . GLN A 1 100 ? -17.049 3.866 5.212 1.00 95.31 100 GLN A CA 1
ATOM 767 C C . GLN A 1 100 ? -16.503 2.876 4.176 1.00 95.31 100 GLN A C 1
ATOM 769 O O . GLN A 1 100 ? -16.471 3.187 2.988 1.00 95.31 100 GLN A O 1
ATOM 774 N N . ILE A 1 101 ? -16.032 1.705 4.605 1.00 96.44 101 ILE A N 1
ATOM 775 C CA . ILE A 1 101 ? -15.581 0.631 3.706 1.00 96.44 101 ILE A CA 1
ATOM 776 C C . ILE A 1 101 ? -16.777 -0.270 3.384 1.00 96.44 101 ILE A C 1
ATOM 778 O O . ILE A 1 101 ? -17.377 -0.825 4.295 1.00 96.44 101 ILE A O 1
ATOM 782 N N . ASP A 1 102 ? -17.106 -0.441 2.101 1.00 95.88 102 ASP A N 1
ATOM 783 C CA . ASP A 1 102 ? -18.301 -1.207 1.694 1.00 95.88 102 ASP A CA 1
ATOM 784 C C . ASP A 1 102 ? -18.202 -2.700 2.026 1.00 95.88 102 ASP A C 1
ATOM 786 O O . ASP A 1 102 ? -19.201 -3.341 2.324 1.00 95.88 102 ASP A O 1
ATOM 790 N N . CYS A 1 103 ? -16.995 -3.262 1.966 1.00 95.94 103 CYS A N 1
ATOM 791 C CA . CYS A 1 103 ? -16.732 -4.677 2.219 1.00 95.94 103 CYS A CA 1
ATOM 792 C C . CYS A 1 103 ? -16.137 -4.924 3.616 1.00 95.94 103 CYS A C 1
ATOM 794 O O . CYS A 1 103 ? -15.314 -5.825 3.772 1.00 95.94 103 CYS A O 1
ATOM 796 N N . LEU A 1 104 ? -16.494 -4.101 4.612 1.00 96.75 104 LEU A N 1
ATOM 797 C CA . LEU A 1 104 ? -15.937 -4.192 5.967 1.00 96.75 104 LEU A CA 1
ATOM 798 C C . LEU A 1 104 ? -16.222 -5.549 6.621 1.00 96.75 104 LEU A C 1
ATOM 800 O O . LEU A 1 104 ? -15.300 -6.160 7.148 1.00 96.75 104 LEU A O 1
ATOM 804 N N . ASP A 1 105 ? -17.458 -6.042 6.527 1.00 97.25 105 ASP A N 1
ATOM 805 C CA . ASP A 1 105 ? -17.848 -7.321 7.136 1.00 97.25 105 ASP A CA 1
ATOM 806 C C . ASP A 1 105 ? -17.002 -8.479 6.595 1.00 97.25 105 ASP A C 1
ATOM 808 O O . ASP A 1 105 ? -16.500 -9.298 7.357 1.00 97.25 105 ASP A O 1
ATOM 812 N N . TRP A 1 106 ? -16.758 -8.494 5.281 1.00 97.81 106 TRP A N 1
ATOM 813 C CA . TRP A 1 106 ? -15.893 -9.487 4.642 1.00 97.81 106 TRP A CA 1
ATOM 814 C C . TRP A 1 106 ? -14.425 -9.368 5.079 1.00 97.81 106 TRP A C 1
ATOM 816 O O . TRP A 1 106 ? -13.754 -10.385 5.241 1.00 97.81 106 TRP A O 1
ATOM 826 N N . LEU A 1 107 ? -13.912 -8.149 5.290 1.00 97.31 107 LEU A N 1
ATOM 827 C CA . LEU A 1 107 ? -12.548 -7.951 5.796 1.00 97.31 107 LEU A CA 1
ATOM 828 C C . LEU A 1 107 ? -12.396 -8.502 7.216 1.00 97.31 107 LEU A C 1
ATOM 830 O O . LEU A 1 107 ? -11.417 -9.189 7.497 1.00 97.31 107 LEU A O 1
ATOM 834 N N . VAL A 1 108 ? -13.367 -8.221 8.086 1.00 97.38 108 VAL A N 1
ATOM 835 C CA . VAL A 1 108 ? -13.365 -8.688 9.478 1.00 97.38 108 VAL A CA 1
ATOM 836 C C . VAL A 1 108 ? -13.532 -10.206 9.541 1.00 97.38 108 VAL A C 1
ATOM 838 O O . VAL A 1 108 ? -12.826 -10.855 10.302 1.00 97.38 108 VAL A O 1
ATOM 841 N N . ASP A 1 109 ? -14.400 -10.788 8.716 1.00 97.69 109 ASP A N 1
ATOM 842 C CA . ASP A 1 109 ? -14.577 -12.243 8.639 1.00 97.69 109 ASP A CA 1
ATOM 843 C C . ASP A 1 109 ? -13.302 -12.955 8.151 1.00 97.69 109 ASP A C 1
ATOM 845 O O . ASP A 1 109 ? -12.846 -13.926 8.753 1.00 97.69 109 ASP A O 1
ATOM 849 N N . LYS A 1 110 ? -12.667 -12.433 7.093 1.00 97.75 110 LYS A N 1
ATOM 850 C CA . LYS A 1 110 ? -11.488 -13.057 6.476 1.00 97.75 110 LYS A CA 1
ATOM 851 C C . LYS A 1 110 ? -10.195 -12.853 7.272 1.00 97.75 110 LYS A C 1
ATOM 853 O O . LYS A 1 110 ? -9.351 -13.747 7.288 1.00 97.75 110 LYS A O 1
ATOM 858 N N . TYR A 1 111 ? -10.005 -11.679 7.874 1.00 97.19 111 TYR A N 1
ATOM 859 C CA . TYR A 1 111 ? -8.730 -11.274 8.481 1.00 97.19 111 TYR A CA 1
ATOM 860 C C . TYR A 1 111 ? -8.813 -10.929 9.973 1.00 97.19 111 TYR A C 1
ATOM 862 O O . TYR A 1 111 ? -7.774 -10.774 10.614 1.00 97.19 111 TYR A O 1
ATOM 870 N N . GLY A 1 112 ? -10.012 -10.801 10.537 1.00 96.62 112 GLY A N 1
ATOM 871 C CA . GLY A 1 112 ? -10.214 -10.330 11.904 1.00 96.62 112 GLY A CA 1
ATOM 872 C C . GLY A 1 112 ? -9.956 -8.829 12.068 1.00 96.62 112 GLY A C 1
ATOM 873 O O . GLY A 1 112 ? -10.239 -8.014 11.186 1.00 96.62 112 GLY A O 1
ATOM 874 N N . GLY A 1 113 ? -9.412 -8.465 13.229 1.00 95.56 113 GLY A N 1
ATOM 875 C CA . GLY A 1 113 ? -9.103 -7.087 13.601 1.00 95.56 113 GLY A CA 1
ATOM 876 C C . GLY A 1 113 ? -10.329 -6.259 13.990 1.00 95.56 113 GLY A C 1
ATOM 877 O O . GLY A 1 113 ? -11.469 -6.548 13.624 1.00 95.56 113 GLY A O 1
ATOM 878 N N . THR A 1 114 ? -10.084 -5.184 14.737 1.00 96.81 114 THR A N 1
ATOM 879 C CA . THR A 1 114 ? -11.149 -4.291 15.207 1.00 96.81 114 THR A CA 1
ATOM 880 C C . THR A 1 114 ? -11.846 -3.572 14.030 1.00 96.81 114 THR A C 1
ATOM 882 O O . THR A 1 114 ? -11.180 -2.819 13.313 1.00 96.81 114 THR A O 1
ATOM 885 N N . PRO A 1 115 ? -13.181 -3.710 13.835 1.00 95.56 115 PRO A N 1
ATOM 886 C CA . PRO A 1 115 ? -13.909 -3.123 12.700 1.00 95.56 115 PRO A CA 1
ATOM 887 C C . PRO A 1 115 ? -13.701 -1.611 12.522 1.00 95.56 115 PRO A C 1
ATOM 889 O O . PRO A 1 115 ? -13.483 -1.135 11.411 1.00 95.56 115 PRO A O 1
ATOM 892 N N . SER A 1 116 ? -13.704 -0.849 13.621 1.00 95.69 116 SER A N 1
ATOM 893 C CA . SER A 1 116 ? -13.543 0.614 13.607 1.00 95.69 116 SER A CA 1
ATOM 894 C C . SER A 1 116 ? -12.125 1.092 13.290 1.00 95.69 116 SER A C 1
ATOM 896 O O . SER A 1 116 ? -11.917 2.289 13.102 1.00 95.69 116 SER A O 1
ATOM 898 N N . GLU A 1 117 ? -11.152 0.183 13.258 1.00 97.25 117 GLU A N 1
ATOM 899 C CA . GLU A 1 117 ? -9.742 0.480 13.000 1.00 97.25 117 GLU A CA 1
ATOM 900 C C . GLU A 1 117 ? -9.337 0.237 11.543 1.00 97.25 117 GLU A C 1
ATOM 902 O O . GLU A 1 117 ? -8.249 0.637 11.129 1.00 97.25 117 GLU A O 1
ATOM 907 N N . TRP A 1 118 ? -10.220 -0.359 10.741 1.00 98.00 118 TRP A N 1
ATOM 908 C CA . TRP A 1 118 ? -9.958 -0.599 9.329 1.00 98.00 118 TRP A CA 1
ATOM 909 C C . TRP A 1 118 ? -9.936 0.692 8.511 1.00 98.00 118 TRP A C 1
ATOM 911 O O . TRP A 1 118 ? -10.792 1.577 8.637 1.00 98.00 118 TRP A O 1
ATOM 921 N N . GLN A 1 119 ? -8.965 0.766 7.605 1.00 97.81 119 GLN A N 1
ATOM 922 C CA . GLN A 1 119 ? -8.816 1.846 6.639 1.00 97.81 119 GLN A CA 1
ATOM 923 C C . GLN A 1 119 ? -8.600 1.285 5.237 1.00 97.81 119 GLN A C 1
ATOM 925 O O . GLN A 1 119 ? -7.885 0.307 5.042 1.00 97.81 119 GLN A O 1
ATOM 930 N N . LYS A 1 120 ? -9.193 1.943 4.239 1.00 97.62 120 LYS A N 1
ATOM 931 C CA . LYS A 1 120 ? -8.808 1.789 2.834 1.00 97.62 120 LYS A CA 1
ATOM 932 C C . LYS A 1 120 ? -7.825 2.889 2.492 1.00 97.62 120 LYS A C 1
ATOM 934 O O . LYS A 1 120 ? -8.157 4.066 2.645 1.00 97.62 120 LYS A O 1
ATOM 939 N N . VAL A 1 121 ? -6.650 2.521 2.011 1.00 96.62 121 VAL A N 1
ATOM 940 C CA . VAL A 1 121 ? -5.523 3.438 1.852 1.00 96.62 121 VAL A CA 1
ATOM 941 C C . VAL A 1 121 ? -4.997 3.378 0.426 1.00 96.62 121 VAL A C 1
ATOM 943 O O . VAL A 1 121 ? -5.035 2.332 -0.222 1.00 96.62 121 VAL A O 1
ATOM 946 N N . LYS A 1 122 ? -4.535 4.527 -0.068 1.00 95.38 122 LYS A N 1
ATOM 947 C CA . LYS A 1 122 ? -3.746 4.639 -1.291 1.00 95.38 122 LYS A CA 1
ATOM 948 C C . LYS A 1 122 ? -2.334 5.132 -1.002 1.00 95.38 122 LYS A C 1
ATOM 950 O O . LYS A 1 122 ? -2.111 5.907 -0.071 1.00 95.38 122 LYS A O 1
ATOM 955 N N . GLY A 1 123 ? -1.411 4.761 -1.868 1.00 94.62 123 GLY A N 1
ATOM 956 C CA . GLY A 1 123 ? -0.028 5.211 -1.844 1.00 94.62 123 GLY A CA 1
ATOM 957 C C . GLY A 1 123 ? 0.639 4.976 -3.186 1.00 94.62 123 GLY A C 1
ATOM 958 O O . GLY A 1 123 ? -0.028 4.660 -4.169 1.00 94.62 123 GLY A O 1
ATOM 959 N N . PHE A 1 124 ? 1.953 5.127 -3.215 1.00 94.06 124 PHE A N 1
ATOM 960 C CA . PHE A 1 124 ? 2.759 4.922 -4.410 1.00 94.06 124 PHE A CA 1
ATOM 961 C C . PHE A 1 124 ? 3.880 3.940 -4.123 1.00 94.06 124 PHE A C 1
ATOM 963 O O . PHE A 1 124 ? 4.444 3.957 -3.033 1.00 94.06 124 PHE A O 1
ATOM 970 N N . GLY A 1 125 ? 4.206 3.101 -5.094 1.00 93.06 125 GLY A N 1
ATOM 971 C CA . GLY A 1 125 ? 5.329 2.175 -5.013 1.00 93.06 125 GLY A CA 1
ATOM 972 C C . GLY A 1 125 ? 5.942 1.943 -6.383 1.00 93.06 125 GLY A C 1
ATOM 973 O O . GLY A 1 125 ? 5.530 2.566 -7.363 1.00 93.06 125 GLY A O 1
ATOM 974 N N . TYR A 1 126 ? 6.918 1.045 -6.434 1.00 93.12 126 TYR A N 1
ATOM 975 C CA . TYR A 1 126 ? 7.612 0.670 -7.660 1.00 93.12 126 TYR A CA 1
ATOM 976 C C . TYR A 1 126 ? 7.446 -0.827 -7.896 1.00 93.12 126 TYR A C 1
ATOM 978 O O . TYR A 1 126 ? 7.604 -1.619 -6.965 1.00 93.12 126 TYR A O 1
ATOM 986 N N . VAL A 1 127 ? 7.126 -1.197 -9.131 1.00 92.62 127 VAL A N 1
ATOM 987 C CA . VAL A 1 127 ? 7.069 -2.583 -9.620 1.00 92.62 127 VAL A CA 1
ATOM 988 C C . VAL A 1 127 ? 7.952 -2.699 -10.857 1.00 92.62 127 VAL A C 1
ATOM 990 O O . VAL A 1 127 ? 8.246 -1.687 -11.490 1.00 92.62 127 VAL A O 1
ATOM 993 N N . LEU A 1 128 ? 8.363 -3.915 -11.204 1.00 90.75 128 LEU A N 1
ATOM 994 C CA . LEU A 1 128 ? 8.998 -4.168 -12.494 1.00 90.75 128 LEU A CA 1
ATOM 995 C C . LEU A 1 128 ? 7.924 -4.375 -13.562 1.00 90.75 128 LEU A C 1
ATOM 997 O O . LEU A 1 128 ? 6.901 -5.014 -13.298 1.00 90.75 128 LEU A O 1
ATOM 1001 N N . ASP A 1 129 ? 8.138 -3.818 -14.747 1.00 88.12 129 ASP A N 1
ATOM 1002 C CA . ASP A 1 129 ? 7.341 -4.167 -15.919 1.00 88.12 129 ASP A CA 1
ATOM 1003 C C . ASP A 1 129 ? 7.819 -5.468 -16.584 1.00 88.12 129 ASP A C 1
ATOM 1005 O O . ASP A 1 129 ? 8.706 -6.167 -16.088 1.00 88.12 129 ASP A O 1
ATOM 1009 N N . GLU A 1 130 ? 7.202 -5.809 -17.716 1.00 85.19 130 GLU A N 1
ATOM 1010 C CA . GLU A 1 130 ? 7.543 -7.001 -18.500 1.00 85.19 130 GLU A CA 1
ATOM 1011 C C . GLU A 1 130 ? 8.977 -6.980 -19.067 1.00 85.19 130 GLU A C 1
ATOM 1013 O O . GLU A 1 130 ? 9.517 -8.035 -19.398 1.00 85.19 130 GLU A O 1
ATOM 1018 N N . TYR A 1 131 ? 9.611 -5.805 -19.137 1.00 87.31 131 TYR A N 1
ATOM 1019 C CA . TYR A 1 131 ? 10.987 -5.608 -19.598 1.00 87.31 131 TYR A CA 1
ATOM 1020 C C . TYR A 1 131 ? 11.993 -5.543 -18.438 1.00 87.31 131 TYR A C 1
ATOM 1022 O O . TYR A 1 131 ? 13.201 -5.477 -18.672 1.00 87.31 131 TYR A O 1
ATOM 1030 N N . GLY A 1 132 ? 11.517 -5.610 -17.190 1.00 87.00 132 GLY A N 1
ATOM 1031 C CA . GLY A 1 132 ? 12.345 -5.498 -15.994 1.00 87.00 132 GLY A CA 1
ATOM 1032 C C . GLY A 1 132 ? 12.703 -4.057 -15.625 1.00 87.00 132 GLY A C 1
ATOM 1033 O O . GLY A 1 132 ? 13.638 -3.855 -14.849 1.00 87.00 132 GLY A O 1
ATOM 1034 N N . GLU A 1 133 ? 11.994 -3.061 -16.156 1.00 89.56 133 GLU A N 1
ATOM 1035 C CA . GLU A 1 133 ? 12.198 -1.657 -15.800 1.00 89.56 133 GLU A CA 1
ATOM 1036 C C . GLU A 1 133 ? 11.382 -1.281 -14.558 1.00 89.56 133 GLU A C 1
ATOM 1038 O O . GLU A 1 133 ? 10.234 -1.698 -14.388 1.00 89.56 133 GLU A O 1
ATOM 1043 N N . GLU A 1 134 ? 11.967 -0.472 -13.670 1.00 91.12 134 GLU A N 1
ATOM 1044 C CA . GLU A 1 134 ? 11.261 0.042 -12.496 1.00 91.12 134 GLU A CA 1
ATOM 1045 C C . GLU A 1 134 ? 10.219 1.081 -12.919 1.00 91.12 134 GLU A C 1
ATOM 1047 O O . GLU A 1 134 ? 10.545 2.160 -13.417 1.00 91.12 134 GLU A O 1
ATOM 1052 N N . ARG A 1 135 ? 8.945 0.782 -12.669 1.00 91.81 135 ARG A N 1
ATOM 1053 C CA . ARG A 1 135 ? 7.824 1.667 -12.980 1.00 91.81 135 ARG A CA 1
ATOM 1054 C C . ARG A 1 135 ? 7.079 2.052 -11.714 1.00 91.81 135 ARG A C 1
ATOM 1056 O O . ARG A 1 135 ? 6.754 1.211 -10.870 1.00 91.81 135 ARG A O 1
ATOM 1063 N N . ARG A 1 136 ? 6.765 3.341 -11.593 1.00 92.88 136 ARG A N 1
ATOM 1064 C CA . ARG A 1 136 ? 5.985 3.875 -10.476 1.00 92.88 136 ARG A CA 1
ATOM 1065 C C . ARG A 1 136 ? 4.502 3.574 -10.669 1.00 92.88 136 ARG A C 1
ATOM 1067 O O . ARG A 1 136 ? 3.966 3.745 -11.760 1.00 92.88 136 ARG A O 1
ATOM 1074 N N . VAL A 1 137 ? 3.828 3.151 -9.603 1.00 93.88 137 VAL A N 1
ATOM 1075 C CA . VAL A 1 137 ? 2.408 2.768 -9.623 1.00 93.88 137 VAL A CA 1
ATOM 1076 C C . VAL A 1 137 ? 1.656 3.356 -8.435 1.00 93.88 137 VAL A C 1
ATOM 1078 O O . VAL A 1 137 ? 2.220 3.538 -7.354 1.00 93.88 137 VAL A O 1
ATOM 1081 N N . GLU A 1 138 ? 0.362 3.631 -8.609 1.00 95.00 138 GLU A N 1
ATOM 1082 C CA . GLU A 1 138 ? -0.531 3.894 -7.477 1.00 95.00 138 GLU A CA 1
ATOM 1083 C C . GLU A 1 138 ? -1.018 2.563 -6.905 1.00 95.00 138 GLU A C 1
ATOM 1085 O O . GLU A 1 138 ? -1.536 1.714 -7.627 1.00 95.00 138 GLU A O 1
ATOM 1090 N N . LEU A 1 139 ? -0.892 2.396 -5.595 1.00 96.25 139 LEU A N 1
ATOM 1091 C CA . LEU A 1 139 ? -1.300 1.204 -4.863 1.00 96.25 139 LEU A CA 1
ATOM 1092 C C . LEU A 1 139 ? -2.525 1.513 -4.021 1.00 96.25 139 LEU A C 1
ATOM 1094 O O . LEU A 1 139 ? -2.551 2.538 -3.343 1.00 96.25 139 LEU A O 1
ATOM 1098 N N . HIS A 1 140 ? -3.516 0.625 -4.025 1.00 96.75 140 HIS A N 1
ATOM 1099 C CA . HIS A 1 140 ? -4.662 0.648 -3.111 1.00 96.75 140 HIS A CA 1
ATOM 1100 C C . HIS A 1 140 ? -4.636 -0.623 -2.256 1.00 96.75 140 HIS A C 1
ATOM 1102 O O . HIS A 1 140 ? -4.459 -1.708 -2.802 1.00 96.75 140 HIS A O 1
ATOM 1108 N N . TRP A 1 141 ? -4.836 -0.509 -0.944 1.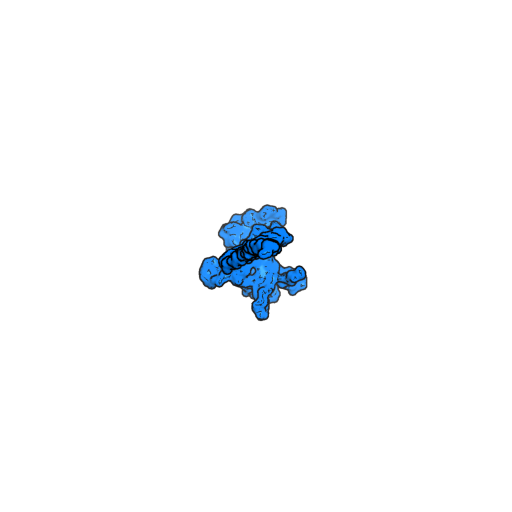00 97.56 141 TRP A N 1
ATOM 1109 C CA . TRP A 1 141 ? -4.903 -1.649 -0.017 1.00 97.56 141 TRP A CA 1
ATOM 1110 C C . TRP A 1 141 ? -5.856 -1.369 1.151 1.00 97.56 141 TRP A C 1
ATOM 1112 O O . TRP A 1 141 ? -6.360 -0.249 1.305 1.00 97.56 141 TRP A O 1
ATOM 1122 N N . TYR A 1 142 ? -6.101 -2.386 1.977 1.00 97.75 142 TYR A N 1
ATOM 1123 C CA . TYR A 1 142 ? -6.745 -2.233 3.281 1.00 97.75 142 TYR A CA 1
ATOM 1124 C C . TYR A 1 142 ? -5.724 -2.445 4.393 1.00 97.75 142 TYR A C 1
ATOM 1126 O O . TYR A 1 142 ? -4.860 -3.313 4.278 1.00 97.75 142 TYR A O 1
ATOM 1134 N N . GLU A 1 143 ? -5.803 -1.661 5.462 1.00 96.88 143 GLU A N 1
ATOM 1135 C CA . GLU A 1 143 ? -4.936 -1.837 6.625 1.00 96.88 143 GLU A CA 1
ATOM 1136 C C . GLU A 1 143 ? -5.692 -1.734 7.945 1.00 96.88 143 GLU A C 1
ATOM 1138 O O . GLU A 1 143 ? -6.666 -0.987 8.071 1.00 96.88 143 GLU A O 1
ATOM 1143 N N . ASN A 1 144 ? -5.216 -2.505 8.920 1.00 97.12 144 ASN A N 1
ATOM 1144 C CA . ASN A 1 144 ? -5.649 -2.486 10.310 1.00 97.12 144 ASN A CA 1
ATOM 1145 C C . ASN A 1 144 ? -4.406 -2.646 11.209 1.00 97.12 144 ASN A C 1
ATOM 1147 O O . ASN A 1 144 ? -3.540 -3.454 10.866 1.00 97.12 144 ASN A O 1
ATOM 1151 N N . PRO A 1 145 ? -4.281 -1.927 12.339 1.00 94.50 145 PRO A N 1
ATOM 1152 C CA . PRO A 1 145 ? -3.119 -2.031 13.228 1.00 94.50 145 PRO A CA 1
ATOM 1153 C C . PRO A 1 145 ? -2.811 -3.450 13.731 1.00 94.50 145 PRO A C 1
ATOM 1155 O O . PRO A 1 145 ? -1.646 -3.773 13.949 1.00 94.50 145 PRO A O 1
ATOM 1158 N N . GLU A 1 146 ? -3.832 -4.292 13.905 1.00 95.19 146 GLU A N 1
ATOM 1159 C CA . GLU A 1 146 ? -3.688 -5.668 14.404 1.00 95.19 146 GLU A CA 1
ATOM 1160 C C . GLU A 1 146 ? -3.309 -6.664 13.296 1.00 95.19 146 GLU A C 1
ATOM 1162 O O . GLU A 1 146 ? -2.641 -7.661 13.560 1.00 95.19 146 GLU A O 1
ATOM 1167 N N . VAL A 1 147 ? -3.721 -6.390 12.054 1.00 95.31 147 VAL A N 1
ATOM 1168 C CA . VAL A 1 147 ? -3.591 -7.316 10.910 1.00 95.31 147 VAL A CA 1
ATOM 1169 C C . VAL A 1 147 ? -2.424 -6.939 9.992 1.00 95.31 147 VAL A C 1
ATOM 1171 O O . VAL A 1 147 ? -1.759 -7.804 9.427 1.00 95.31 147 VAL A O 1
ATOM 1174 N N . GLY A 1 148 ? -2.149 -5.646 9.829 1.00 94.12 148 GLY A N 1
ATOM 1175 C CA . GLY A 1 148 ? -1.249 -5.118 8.806 1.00 94.12 148 GLY A CA 1
ATOM 1176 C C . GLY A 1 148 ? -1.971 -4.785 7.497 1.00 94.12 148 GLY A C 1
ATOM 1177 O O . GLY A 1 148 ? -3.167 -4.493 7.493 1.00 94.12 148 GLY A O 1
ATOM 1178 N N . LYS A 1 149 ? -1.223 -4.769 6.385 1.00 95.19 149 LYS A N 1
ATOM 1179 C CA . LYS A 1 149 ? -1.723 -4.424 5.043 1.00 95.19 149 LYS A CA 1
ATOM 1180 C C . LYS A 1 149 ? -2.168 -5.682 4.298 1.00 95.19 149 LYS A C 1
ATOM 1182 O O . LYS A 1 149 ? -1.413 -6.649 4.239 1.00 95.19 149 LYS A O 1
ATOM 1187 N N . VAL A 1 150 ? -3.352 -5.648 3.693 1.00 96.12 150 VAL A N 1
ATOM 1188 C CA . VAL A 1 150 ? -3.943 -6.766 2.939 1.00 96.12 150 VAL A CA 1
ATOM 1189 C C . VAL A 1 150 ? -4.590 -6.290 1.637 1.00 96.12 150 VAL A C 1
ATOM 1191 O O . VAL A 1 150 ? -4.939 -5.114 1.497 1.00 96.12 150 VAL A O 1
ATOM 1194 N N . GLU A 1 151 ? -4.773 -7.224 0.695 1.00 95.56 151 GLU A N 1
ATOM 1195 C CA . GLU A 1 151 ? -5.474 -7.001 -0.585 1.00 95.56 151 GLU A CA 1
ATOM 1196 C C . GLU A 1 151 ? -4.885 -5.822 -1.387 1.00 95.56 151 GLU A C 1
ATOM 1198 O O . GLU A 1 151 ? -5.604 -4.965 -1.914 1.00 95.56 151 GLU A O 1
ATOM 1203 N N . MET A 1 152 ? -3.550 -5.752 -1.437 1.00 96.81 152 MET A N 1
ATOM 1204 C CA . MET A 1 152 ? -2.838 -4.705 -2.160 1.00 96.81 152 MET A CA 1
ATOM 1205 C C . MET A 1 152 ? -2.983 -4.904 -3.670 1.00 96.81 152 MET A C 1
ATOM 1207 O O . MET A 1 152 ? -2.841 -6.007 -4.196 1.00 96.81 152 MET A O 1
ATOM 1211 N N . LYS A 1 153 ? -3.272 -3.819 -4.386 1.00 95.69 153 LYS A N 1
ATOM 1212 C CA . LYS A 1 153 ? -3.444 -3.840 -5.841 1.00 95.69 153 LYS A CA 1
ATOM 1213 C C . LYS A 1 153 ? -2.955 -2.565 -6.497 1.00 95.69 153 LYS A C 1
ATOM 1215 O O . LYS A 1 153 ? -3.041 -1.488 -5.904 1.00 95.69 153 LYS A O 1
ATOM 1220 N N . ILE A 1 154 ? -2.541 -2.680 -7.754 1.00 96.38 154 ILE A N 1
ATOM 1221 C CA . ILE A 1 154 ? -2.263 -1.514 -8.588 1.00 96.38 154 ILE A CA 1
ATOM 1222 C C . ILE A 1 154 ? -3.591 -0.872 -8.998 1.00 96.38 154 ILE A C 1
ATOM 1224 O O . ILE A 1 154 ? -4.538 -1.550 -9.412 1.00 96.38 154 ILE A O 1
ATOM 1228 N N . LYS A 1 155 ? -3.683 0.451 -8.866 1.00 94.44 155 LYS A N 1
ATOM 1229 C CA . LYS A 1 155 ? -4.838 1.217 -9.315 1.00 94.44 155 LYS A CA 1
ATOM 1230 C C . LYS A 1 155 ? -4.695 1.548 -10.793 1.00 94.44 155 LYS A C 1
ATOM 1232 O O . LYS A 1 155 ? -3.878 2.369 -11.183 1.00 94.44 155 LYS A O 1
ATOM 1237 N N . GLU A 1 156 ? -5.584 0.973 -11.591 1.00 92.12 156 GLU A N 1
ATOM 1238 C CA . GLU A 1 156 ? -5.746 1.354 -12.990 1.00 92.12 156 GLU A CA 1
ATOM 1239 C C . GLU A 1 156 ? -6.407 2.737 -13.120 1.00 92.12 156 GLU A C 1
ATOM 1241 O O . GLU A 1 156 ? -7.423 3.026 -12.463 1.00 92.12 156 GLU A O 1
ATOM 1246 N N . ARG A 1 157 ? -5.846 3.573 -13.993 1.00 84.31 157 ARG A N 1
ATOM 1247 C CA . ARG A 1 157 ? -6.353 4.881 -14.409 1.00 84.31 157 ARG A CA 1
ATOM 1248 C C . ARG A 1 157 ? -6.411 4.908 -15.934 1.00 84.31 157 ARG A C 1
ATOM 1250 O O . ARG A 1 157 ? -5.380 4.827 -16.578 1.00 84.31 157 ARG A O 1
ATOM 1257 N N . ASN A 1 158 ? -7.609 5.018 -16.507 1.00 83.12 158 ASN A N 1
ATOM 1258 C CA . ASN A 1 158 ? -7.818 5.130 -17.959 1.00 83.12 158 ASN A CA 1
ATOM 1259 C C . ASN A 1 158 ? -7.134 4.031 -18.803 1.00 83.12 158 ASN A C 1
ATOM 1261 O O . ASN A 1 158 ? -6.665 4.309 -19.901 1.00 83.12 158 ASN A O 1
ATOM 1265 N N . GLY A 1 159 ? -7.065 2.789 -18.313 1.00 82.81 159 GLY A N 1
ATOM 1266 C CA . GLY A 1 159 ? -6.368 1.710 -19.020 1.00 82.81 159 GLY A CA 1
ATOM 1267 C C . GLY A 1 159 ? -4.861 1.661 -18.775 1.00 82.81 159 GLY A C 1
ATOM 1268 O O . GLY A 1 159 ? -4.189 0.794 -19.327 1.00 82.81 159 GLY A O 1
ATOM 1269 N N . GLU A 1 160 ? -4.309 2.532 -17.933 1.00 86.38 160 GLU A N 1
ATOM 1270 C CA . GLU A 1 160 ? -2.893 2.573 -17.570 1.00 86.38 160 GLU A CA 1
ATOM 1271 C C . GLU A 1 160 ? -2.698 2.268 -16.087 1.00 86.38 160 GLU A C 1
ATOM 1273 O O . GLU A 1 160 ? -3.556 2.536 -15.245 1.00 86.38 160 GLU A O 1
ATOM 1278 N N . ILE A 1 161 ? -1.570 1.635 -15.772 1.00 88.19 161 ILE A N 1
ATOM 1279 C CA . ILE A 1 161 ? -1.208 1.254 -14.400 1.00 88.19 161 ILE A CA 1
ATOM 1280 C C . ILE A 1 161 ? 0.053 1.965 -13.914 1.00 88.19 161 ILE A C 1
ATOM 1282 O O . ILE A 1 161 ? 0.250 2.094 -12.707 1.00 88.19 161 ILE A O 1
ATOM 1286 N N . TYR A 1 162 ? 0.883 2.433 -14.845 1.00 88.94 162 TYR A N 1
ATOM 1287 C CA . TYR A 1 162 ? 2.087 3.188 -14.551 1.00 88.94 162 TYR A CA 1
ATOM 1288 C C . TYR A 1 162 ? 1.756 4.669 -14.472 1.00 88.94 162 TYR A C 1
ATOM 1290 O O . TYR A 1 162 ? 0.888 5.163 -15.187 1.00 88.94 162 TYR A O 1
ATOM 1298 N N . ILE A 1 163 ? 2.438 5.356 -13.568 1.00 85.12 163 ILE A N 1
ATOM 1299 C CA . ILE A 1 163 ? 2.393 6.804 -13.463 1.00 85.12 163 ILE A CA 1
ATOM 1300 C C . ILE A 1 163 ? 3.661 7.301 -14.130 1.00 85.12 163 ILE A C 1
ATOM 1302 O O . ILE A 1 163 ? 4.749 7.095 -13.590 1.00 85.12 163 ILE A O 1
ATOM 1306 N N . ASP A 1 164 ? 3.518 7.930 -15.288 1.00 70.44 164 ASP A N 1
ATOM 1307 C CA . ASP A 1 164 ? 4.607 8.709 -15.852 1.00 70.44 164 ASP A CA 1
ATOM 1308 C C . ASP A 1 164 ? 4.783 9.954 -14.968 1.00 70.44 164 ASP A C 1
ATOM 1310 O O . ASP A 1 164 ? 3.832 10.693 -14.699 1.00 70.44 164 ASP A O 1
ATOM 1314 N N . ASP A 1 165 ? 5.975 10.115 -14.391 1.00 57.03 165 ASP A N 1
ATOM 1315 C CA . ASP A 1 165 ? 6.341 11.361 -13.724 1.00 57.03 165 ASP A CA 1
ATOM 1316 C C . ASP A 1 165 ? 6.647 12.380 -14.844 1.00 57.03 165 ASP A C 1
ATOM 1318 O O . ASP A 1 165 ? 7.733 12.339 -15.420 1.00 57.03 165 ASP A O 1
ATOM 1322 N N . ASP A 1 166 ? 5.671 13.236 -15.176 1.00 45.09 166 ASP A N 1
ATOM 1323 C CA . ASP A 1 166 ? 5.867 14.445 -16.004 1.00 45.09 166 ASP A CA 1
ATOM 1324 C C . ASP A 1 166 ? 6.895 15.414 -15.381 1.00 45.09 166 ASP A C 1
ATOM 1326 O O . ASP A 1 166 ? 6.859 15.624 -14.137 1.00 45.09 166 ASP A O 1
#

pLDDT: mean 80.31, std 18.0, range [34.88, 98.0]

Secondary structure (DSSP, 8-state):
-------------------PPPPHHHHHHHHHHHHHHHHHHHHHHHTEEEEEEPPSS-STT----EEE-TTT--EEEBPTT-EEEEETT-EEEETTSSS--TTHHHHHHHH-S-GGG-EEEEEEEEEE-TTS-EEEEEEEEEEETTTEEEEEEE--BTTB-B----

Foldseek 3Di:
DDDDDDDDDPPPPPDPPPPDPDPPVSVVVVVVVVVVVVVVVVCVVQQFDDKAFAAQDPDPPGDWDFAQEPVVRHTFIFDHRWIWTFHPPFFPEAAPDPHHDPCLVVCCVVFNADSRQKTWTKTKTWTADPVRDTFIFIWIWMAGPVRGTDPIYTDDDPNDGGDDPD

Radius of gyration: 28.78 Å; chains: 1; bounding box: 102×73×35 Å